Protein AF-A0A943HYK7-F1 (afdb_monomer_lite)

Secondary structure (DSSP, 8-state):
-TTTTHHHHHHHHHHHHHHHHHH-GGG-EEEEEE---S---HHHIIIIIHHHHHHHHTT-EEEEEE-

Radius of gyration: 15.3 Å; chains: 1; bounding box: 33×28×39 Å

Sequence (67 aa):
MPNENSYEVALQKSNAIREGLANTPEKFTMLTGDRPTGRLHLGHYFGTLKGRVELQDMGAKTNVLIA

Foldseek 3Di:
DVCVCVVVVVVVVVVVVVVCLQPPQCVAEDEEEDEPPDDDDVCCVVVPDVVQVVSVVSPHHYDYHYD

pLDDT: mean 94.5, std 5.75, range [61.0, 97.88]

Structure (mmCIF, N/CA/C/O backbone):
data_AF-A0A943HYK7-F1
#
_entry.id   AF-A0A943HYK7-F1
#
loop_
_atom_site.group_PDB
_atom_site.id
_atom_site.type_symbol
_atom_site.label_atom_id
_atom_site.label_alt_id
_atom_site.label_comp_id
_atom_site.label_asym_id
_atom_site.label_entity_id
_atom_site.label_seq_id
_atom_site.pdbx_PDB_ins_code
_atom_site.Cartn_x
_atom_site.Cartn_y
_atom_site.Cartn_z
_atom_site.occupancy
_atom_site.B_iso_or_equiv
_atom_site.auth_seq_id
_atom_site.auth_comp_id
_atom_site.auth_asym_id
_atom_site.auth_atom_id
_atom_site.pdbx_PDB_model_num
ATOM 1 N N . MET A 1 1 ? 19.305 14.014 18.573 1.00 61.00 1 MET A N 1
ATOM 2 C CA . MET A 1 1 ? 19.591 14.261 17.127 1.00 61.00 1 MET A CA 1
ATOM 3 C C . MET A 1 1 ? 18.282 14.245 16.332 1.00 61.00 1 MET A C 1
ATOM 5 O O . MET A 1 1 ? 17.348 13.619 16.809 1.00 61.00 1 MET A O 1
ATOM 9 N N . PRO A 1 2 ? 18.165 14.887 15.151 1.00 71.44 2 PRO A N 1
ATOM 10 C CA . PRO A 1 2 ? 16.881 15.053 14.440 1.00 71.44 2 PRO A CA 1
ATOM 11 C C . PRO A 1 2 ? 16.122 13.768 14.045 1.00 71.44 2 PRO A C 1
ATOM 13 O O . PRO A 1 2 ? 14.965 13.863 13.657 1.00 71.44 2 PRO A O 1
ATOM 16 N N . ASN A 1 3 ? 16.718 12.581 14.204 1.00 81.38 3 ASN A N 1
ATOM 17 C CA . ASN A 1 3 ? 16.088 11.287 13.901 1.00 81.38 3 ASN A CA 1
ATOM 18 C C . ASN A 1 3 ? 16.126 10.315 15.094 1.00 81.38 3 ASN A C 1
ATOM 20 O O . ASN A 1 3 ? 15.934 9.108 14.927 1.00 81.38 3 ASN A O 1
ATOM 24 N N . GLU A 1 4 ? 16.437 10.822 16.285 1.00 85.31 4 GLU A N 1
ATOM 25 C CA . GLU A 1 4 ? 16.455 10.025 17.507 1.00 85.31 4 GLU A CA 1
ATOM 26 C C . GLU A 1 4 ? 15.049 9.472 17.768 1.00 85.31 4 GLU A C 1
ATOM 28 O O . GLU A 1 4 ? 14.062 10.201 17.685 1.00 85.31 4 GLU A O 1
ATOM 33 N N . ASN A 1 5 ? 14.961 8.163 18.002 1.00 90.62 5 ASN A N 1
ATOM 34 C CA . ASN A 1 5 ? 13.722 7.395 18.155 1.00 90.62 5 ASN A CA 1
ATOM 35 C C . ASN A 1 5 ? 12.802 7.310 16.912 1.00 90.62 5 ASN A C 1
ATOM 37 O O . ASN A 1 5 ? 11.638 6.917 17.013 1.00 90.62 5 ASN A O 1
ATOM 41 N N . SER A 1 6 ? 13.281 7.690 15.721 1.00 93.81 6 SER A N 1
ATOM 42 C CA . SER A 1 6 ? 12.461 7.674 14.494 1.00 93.81 6 SER A CA 1
ATOM 43 C C . SER A 1 6 ? 11.983 6.272 14.096 1.00 93.81 6 SER A C 1
ATOM 45 O O . SER A 1 6 ? 10.864 6.123 13.595 1.00 93.81 6 SER A O 1
ATOM 47 N N . TYR A 1 7 ? 12.797 5.245 14.354 1.00 94.19 7 TYR A N 1
ATOM 48 C CA . TYR A 1 7 ? 12.429 3.852 14.119 1.00 94.19 7 TYR A CA 1
ATOM 49 C C . TYR A 1 7 ? 11.292 3.414 15.045 1.00 94.19 7 TYR A C 1
ATOM 51 O O . TYR A 1 7 ? 10.293 2.871 14.580 1.00 94.19 7 TYR A O 1
ATOM 59 N N . GLU A 1 8 ? 11.409 3.700 16.338 1.00 96.12 8 GLU A N 1
ATOM 60 C CA . GLU A 1 8 ? 10.439 3.348 17.371 1.00 96.12 8 GLU A CA 1
ATOM 61 C C . GLU A 1 8 ? 9.082 3.990 17.077 1.00 96.12 8 GLU A C 1
ATOM 63 O O . GLU A 1 8 ? 8.049 3.322 17.134 1.00 96.12 8 GLU A O 1
ATOM 68 N N . VAL A 1 9 ? 9.084 5.262 16.667 1.00 95.31 9 VAL A N 1
ATOM 69 C CA . VAL A 1 9 ? 7.870 5.982 16.259 1.00 95.31 9 VAL A CA 1
ATOM 70 C C . VAL A 1 9 ? 7.241 5.351 15.011 1.00 95.31 9 VAL A C 1
ATOM 72 O O . VAL A 1 9 ? 6.023 5.149 14.962 1.00 95.31 9 VAL A O 1
ATOM 75 N N . ALA A 1 10 ? 8.045 5.005 14.000 1.00 95.81 10 ALA A N 1
A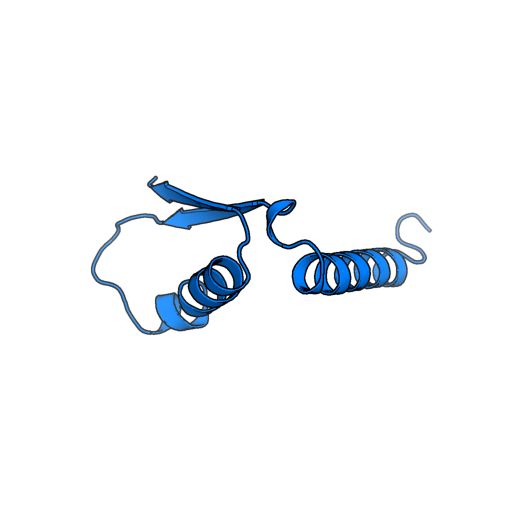TOM 76 C CA . ALA A 1 10 ? 7.551 4.343 12.793 1.00 95.81 10 ALA A CA 1
ATOM 77 C C . ALA A 1 10 ? 6.970 2.952 13.100 1.00 95.81 10 ALA A C 1
ATOM 79 O O . ALA A 1 10 ? 5.904 2.597 12.587 1.00 95.81 10 ALA A O 1
ATOM 80 N N . LEU A 1 11 ? 7.630 2.189 13.974 1.00 97.25 11 LEU A N 1
ATOM 81 C CA . LEU A 1 11 ? 7.193 0.869 14.410 1.00 97.25 11 LEU A CA 1
ATOM 82 C C . LEU A 1 11 ? 5.878 0.947 15.190 1.00 97.25 11 LEU A C 1
ATOM 84 O O . LEU A 1 11 ? 4.938 0.220 14.868 1.00 97.25 11 LEU A O 1
ATOM 88 N N . GLN A 1 12 ? 5.777 1.864 16.157 1.00 97.38 12 GLN A N 1
ATOM 89 C CA . GLN A 1 12 ? 4.554 2.090 16.928 1.00 97.38 12 GLN A CA 1
ATOM 90 C C . GLN A 1 12 ? 3.377 2.418 16.003 1.00 97.38 12 GLN A C 1
ATOM 92 O O . GLN A 1 12 ? 2.306 1.822 16.122 1.00 97.38 12 GLN A O 1
ATOM 97 N N . LYS A 1 13 ? 3.582 3.317 15.033 1.00 96.75 13 LYS A N 1
ATOM 98 C CA . LYS A 1 13 ? 2.549 3.676 14.056 1.00 96.75 13 LYS A CA 1
ATOM 99 C C . LYS A 1 13 ? 2.160 2.49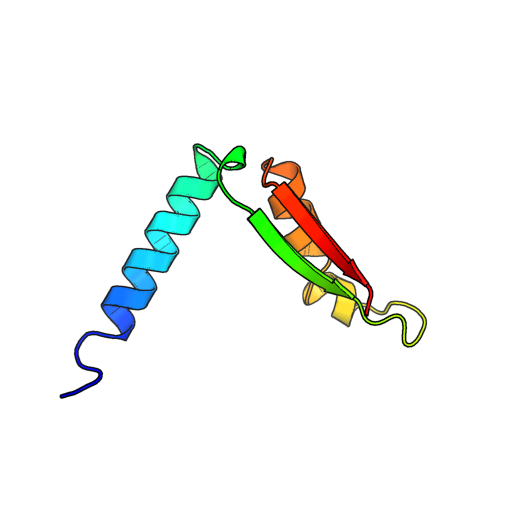2 13.170 1.00 96.75 13 LYS A C 1
ATOM 101 O O . LYS A 1 13 ? 0.976 2.289 12.911 1.00 96.75 13 LYS A O 1
ATOM 106 N N . SER A 1 14 ? 3.133 1.701 12.717 1.00 96.69 14 SER A N 1
ATOM 107 C CA . SER A 1 14 ? 2.878 0.504 11.910 1.00 96.69 14 SER A CA 1
ATOM 108 C C . SER A 1 14 ? 2.040 -0.523 12.676 1.00 96.69 14 SER A C 1
ATOM 110 O O . SER A 1 14 ? 1.071 -1.044 12.128 1.00 96.69 14 SER A O 1
ATOM 112 N N . ASN A 1 15 ? 2.360 -0.764 13.948 1.00 97.88 15 ASN A N 1
ATOM 113 C CA . ASN A 1 15 ? 1.617 -1.699 14.792 1.00 97.88 15 ASN A CA 1
ATOM 114 C C . ASN A 1 15 ? 0.189 -1.214 15.062 1.00 97.88 15 ASN A C 1
ATOM 116 O O . ASN A 1 15 ? -0.747 -1.981 14.864 1.00 97.88 15 ASN A O 1
ATOM 120 N N . ALA A 1 16 ? 0.005 0.072 15.375 1.00 97.25 16 ALA A N 1
ATOM 121 C CA . ALA A 1 16 ? -1.325 0.652 15.557 1.00 97.25 16 ALA A CA 1
ATOM 122 C C . ALA A 1 16 ? -2.199 0.542 14.290 1.00 97.25 16 ALA A C 1
ATOM 124 O O . ALA A 1 16 ? -3.395 0.276 14.378 1.00 97.25 16 ALA A O 1
ATOM 125 N N . ILE A 1 17 ? -1.613 0.703 13.096 1.00 96.31 17 ILE A N 1
ATOM 126 C CA . ILE A 1 17 ? -2.331 0.497 11.827 1.00 96.31 17 ILE A CA 1
ATOM 127 C C . ILE A 1 17 ? -2.714 -0.976 11.648 1.00 96.31 17 ILE A C 1
ATOM 129 O O . ILE A 1 17 ? -3.839 -1.254 11.243 1.00 96.31 17 ILE A O 1
ATOM 133 N N . ARG A 1 18 ? -1.814 -1.921 11.957 1.00 95.06 18 ARG A N 1
ATOM 134 C CA . ARG A 1 18 ? -2.109 -3.363 11.871 1.00 95.06 18 ARG A CA 1
ATOM 135 C C . ARG A 1 18 ? -3.255 -3.762 12.798 1.00 95.06 18 ARG A C 1
ATOM 137 O O . ARG A 1 18 ? -4.172 -4.449 12.363 1.00 95.06 18 ARG A O 1
ATOM 144 N N . GLU A 1 19 ? -3.222 -3.298 14.043 1.00 96.88 19 GLU A N 1
ATOM 145 C CA . GLU A 1 19 ? -4.302 -3.518 15.009 1.00 96.88 19 GLU A CA 1
ATOM 146 C C . GLU A 1 19 ? -5.612 -2.875 14.539 1.00 96.88 19 GLU A C 1
ATOM 148 O O . GLU A 1 19 ? -6.672 -3.493 14.612 1.00 96.88 19 GLU A O 1
ATOM 153 N N . GLY A 1 20 ? -5.552 -1.655 14.003 1.00 97.19 20 GLY A N 1
ATOM 154 C CA . GLY A 1 20 ? -6.721 -0.967 13.463 1.00 97.19 20 GLY A CA 1
ATOM 155 C C . GLY A 1 20 ? -7.344 -1.689 12.266 1.00 97.19 20 GLY A C 1
ATOM 156 O O . GLY A 1 20 ? -8.563 -1.820 12.211 1.00 97.19 20 GLY A O 1
ATOM 157 N N . LEU A 1 21 ? -6.529 -2.199 11.340 1.00 96.12 21 LEU A N 1
ATOM 158 C CA . LEU A 1 21 ? -6.995 -2.973 10.186 1.00 96.12 21 LEU A CA 1
ATOM 159 C C . LEU A 1 21 ? -7.678 -4.281 10.599 1.00 96.12 21 LEU A C 1
ATOM 161 O O . LEU A 1 21 ? -8.623 -4.697 9.942 1.00 96.12 21 LEU A O 1
ATOM 165 N N . ALA A 1 22 ? -7.235 -4.919 11.684 1.00 94.75 22 ALA A N 1
ATOM 166 C CA . ALA A 1 22 ?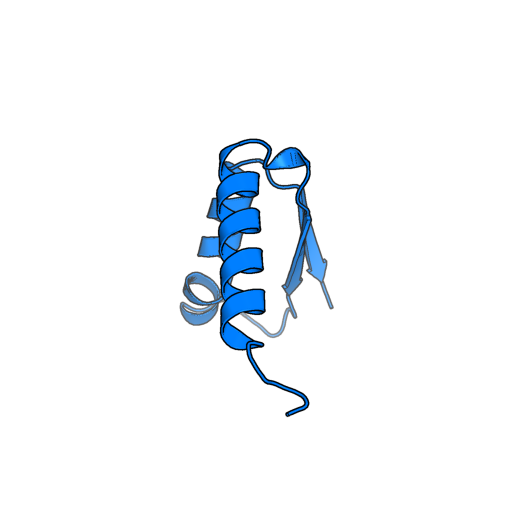 -7.866 -6.139 12.184 1.00 94.75 22 ALA A CA 1
ATOM 167 C C . ALA A 1 22 ? -9.243 -5.891 12.830 1.00 94.75 22 ALA A C 1
ATOM 169 O O . ALA A 1 22 ? -10.078 -6.791 12.837 1.00 94.75 22 ALA A O 1
ATOM 170 N N . ASN A 1 23 ? -9.478 -4.693 13.380 1.00 97.06 23 ASN A N 1
ATOM 171 C CA . ASN A 1 23 ? -10.669 -4.397 14.187 1.00 97.06 23 ASN A CA 1
ATOM 172 C C . ASN A 1 23 ? -11.699 -3.497 13.486 1.00 97.06 23 ASN A C 1
ATOM 174 O O . ASN A 1 23 ? -12.897 -3.711 13.637 1.00 97.06 23 ASN A O 1
ATOM 178 N N . THR A 1 24 ? -11.250 -2.468 12.761 1.00 97.19 24 THR A N 1
ATOM 179 C CA . THR A 1 24 ? -12.105 -1.499 12.045 1.00 97.19 24 THR A CA 1
ATOM 180 C C . THR A 1 24 ? -11.533 -1.179 10.653 1.00 97.19 24 THR A C 1
ATOM 182 O O . THR A 1 24 ? -11.124 -0.036 10.396 1.00 97.19 24 THR A O 1
ATOM 185 N N . PRO A 1 25 ? -11.413 -2.181 9.765 1.00 96.75 25 PRO A N 1
ATOM 186 C CA . PRO A 1 25 ? -10.800 -2.045 8.441 1.00 96.75 25 PRO A CA 1
ATOM 187 C C . PRO A 1 25 ? -11.489 -1.000 7.555 1.00 96.75 25 PRO A C 1
ATOM 189 O O . PRO A 1 25 ? -10.821 -0.292 6.804 1.00 96.75 25 PRO A O 1
ATOM 192 N N . GLU A 1 26 ? -12.800 -0.820 7.697 1.00 96.75 26 GLU A N 1
ATOM 193 C CA . GLU A 1 26 ? -13.623 0.114 6.925 1.00 96.75 26 GLU A CA 1
ATOM 194 C C . GLU A 1 26 ? -13.228 1.590 7.109 1.00 96.75 26 GLU A C 1
ATOM 196 O O . GLU A 1 26 ? -13.533 2.434 6.263 1.00 96.75 26 GLU A O 1
ATOM 201 N N . LYS A 1 27 ? -12.516 1.914 8.198 1.00 97.12 27 LYS A N 1
ATOM 202 C CA . LYS A 1 27 ? -11.973 3.260 8.454 1.00 97.12 27 LYS A CA 1
ATOM 203 C C . LYS A 1 27 ? -10.692 3.546 7.674 1.00 97.12 27 LYS A C 1
ATOM 205 O O . LYS A 1 27 ? -10.275 4.701 7.588 1.00 97.12 27 LYS A O 1
ATOM 210 N N . PHE A 1 28 ? -10.056 2.518 7.120 1.00 97.69 28 PHE A N 1
ATOM 211 C CA . PHE A 1 28 ? -8.816 2.643 6.369 1.00 97.69 28 PHE A CA 1
ATOM 212 C C . PHE A 1 28 ? -9.104 2.725 4.874 1.00 97.69 28 PHE A C 1
ATOM 214 O O . PHE A 1 28 ? -10.000 2.073 4.342 1.00 97.69 28 PHE A O 1
ATOM 221 N N . THR A 1 29 ? -8.317 3.549 4.182 1.00 96.75 29 THR A N 1
ATOM 222 C CA . THR A 1 29 ? -8.330 3.630 2.721 1.00 96.75 29 THR A CA 1
ATOM 223 C C . THR A 1 29 ? -6.973 3.205 2.181 1.00 96.75 29 THR A C 1
ATOM 225 O O . THR A 1 29 ? -5.964 3.852 2.462 1.00 96.75 29 THR A O 1
ATOM 228 N N . MET A 1 30 ? -6.951 2.141 1.382 1.00 96.06 30 MET A N 1
ATOM 229 C CA . MET A 1 30 ? -5.809 1.788 0.549 1.00 96.06 30 MET A CA 1
ATOM 230 C C . MET A 1 30 ? -5.896 2.578 -0.758 1.00 96.06 30 MET A C 1
ATOM 232 O O . MET A 1 30 ? -6.833 2.408 -1.540 1.00 96.06 30 MET A O 1
ATOM 236 N N . LEU A 1 31 ? -4.895 3.421 -1.007 1.00 96.00 31 LEU A N 1
ATOM 237 C CA . LEU A 1 31 ? -4.697 4.097 -2.284 1.00 96.00 31 LEU A CA 1
ATOM 238 C C . LEU A 1 31 ? -3.480 3.496 -2.985 1.00 96.00 31 LEU A C 1
ATOM 240 O O . LEU A 1 31 ? -2.380 3.468 -2.438 1.00 96.00 31 LEU A O 1
ATOM 244 N N . THR A 1 32 ? -3.684 3.015 -4.201 1.00 94.50 32 THR A N 1
ATOM 245 C CA . THR A 1 32 ? -2.657 2.373 -5.023 1.00 94.50 32 THR A CA 1
ATOM 246 C C . THR A 1 32 ? -2.874 2.754 -6.484 1.00 94.50 32 THR A C 1
ATOM 248 O O . THR A 1 32 ? -3.945 3.250 -6.829 1.00 94.50 32 THR A O 1
ATOM 251 N N . GLY A 1 33 ? -1.871 2.568 -7.340 1.00 93.94 33 GLY A N 1
ATOM 252 C CA . GLY A 1 33 ? -1.960 2.931 -8.753 1.00 93.94 33 GLY A CA 1
ATOM 253 C C . GLY A 1 33 ? -1.495 1.817 -9.681 1.00 93.94 33 GLY A C 1
ATOM 254 O O . GLY A 1 33 ? -0.597 1.060 -9.319 1.00 93.94 33 GLY A O 1
ATOM 255 N N . ASP A 1 34 ? -2.094 1.752 -10.869 1.00 94.06 34 ASP A N 1
ATOM 256 C CA . ASP A 1 34 ? -1.681 0.897 -11.979 1.00 94.06 34 ASP A CA 1
ATOM 257 C C . ASP A 1 34 ? -1.387 1.750 -13.210 1.00 94.06 34 ASP A C 1
ATOM 259 O O . ASP A 1 34 ? -2.187 2.592 -13.615 1.00 94.06 34 ASP A O 1
ATOM 263 N N . ARG A 1 35 ? -0.240 1.484 -13.836 1.00 94.25 35 ARG A N 1
ATOM 264 C CA . ARG A 1 35 ? 0.117 2.041 -15.139 1.00 94.25 35 ARG A CA 1
ATOM 265 C C . ARG A 1 35 ? -0.023 0.930 -16.184 1.00 94.25 35 ARG A C 1
ATOM 267 O O . ARG A 1 35 ? 0.754 -0.025 -16.121 1.00 94.25 35 ARG A O 1
ATOM 274 N N . PRO A 1 36 ? -0.966 1.006 -17.139 1.00 91.94 36 PRO A N 1
ATOM 275 C CA . PRO A 1 36 ? -1.227 -0.072 -18.088 1.00 91.94 36 PRO A CA 1
ATOM 276 C C . PRO A 1 36 ? -0.169 -0.100 -19.206 1.00 91.94 36 PRO A C 1
ATOM 278 O O . PRO A 1 36 ? -0.423 0.284 -20.344 1.00 91.94 36 PRO A O 1
ATOM 281 N N . THR A 1 37 ? 1.048 -0.548 -18.887 1.00 94.75 37 THR A N 1
ATOM 282 C CA . THR A 1 37 ? 2.185 -0.625 -19.829 1.00 94.75 37 THR A CA 1
ATOM 283 C C . THR A 1 37 ? 2.267 -1.942 -20.602 1.00 94.75 37 THR A C 1
ATOM 285 O O . THR A 1 37 ? 3.129 -2.094 -21.466 1.00 94.75 37 THR A O 1
ATOM 288 N N . GLY A 1 38 ? 1.393 -2.909 -20.313 1.00 94.12 38 GLY A N 1
ATOM 289 C CA . GLY A 1 38 ? 1.399 -4.214 -20.963 1.00 94.12 38 GLY A CA 1
ATOM 290 C C . GLY A 1 38 ? 0.692 -5.287 -20.143 1.00 94.12 38 GLY A C 1
ATOM 291 O O . GLY A 1 38 ? -0.087 -4.996 -19.236 1.00 94.12 38 GLY A O 1
ATOM 292 N N . ARG A 1 39 ? 0.959 -6.553 -20.479 1.00 96.19 39 ARG A N 1
ATOM 293 C CA . ARG A 1 39 ? 0.419 -7.698 -19.736 1.00 96.19 39 ARG A CA 1
ATOM 294 C C . ARG A 1 39 ? 1.036 -7.774 -18.342 1.00 96.19 39 ARG A C 1
ATOM 296 O O . ARG A 1 39 ? 2.222 -7.509 -18.156 1.00 96.19 39 ARG A O 1
ATOM 303 N N . LEU A 1 40 ? 0.231 -8.224 -17.386 1.00 95.00 40 LEU A N 1
ATOM 304 C CA . LEU A 1 40 ? 0.702 -8.521 -16.041 1.00 95.00 40 LEU A CA 1
ATOM 305 C C . LEU A 1 40 ? 1.698 -9.690 -16.057 1.00 95.00 40 LEU A C 1
ATOM 307 O O . LEU A 1 40 ? 1.6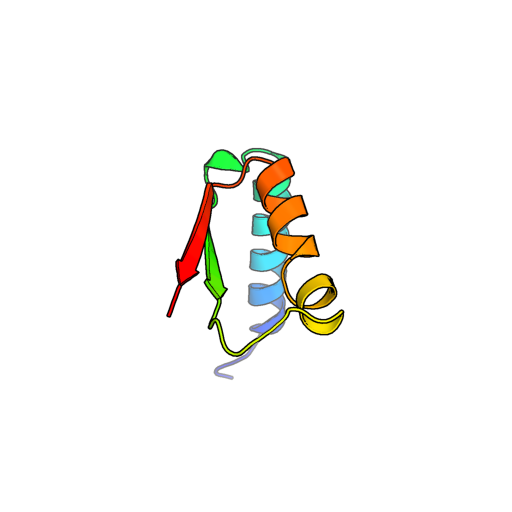19 -10.602 -16.880 1.00 95.00 40 LEU A O 1
ATOM 311 N N . HIS A 1 41 ? 2.612 -9.669 -15.095 1.00 95.19 41 HIS A N 1
ATOM 312 C CA . HIS A 1 41 ? 3.556 -10.748 -14.799 1.00 95.19 41 HIS A CA 1
ATOM 313 C C . HIS A 1 41 ? 3.621 -10.964 -13.284 1.00 95.19 41 HIS A C 1
ATOM 315 O O . HIS A 1 41 ? 3.107 -10.148 -12.519 1.00 95.19 41 HIS A O 1
ATOM 321 N N . LEU A 1 42 ? 4.295 -12.027 -12.835 1.00 97.69 42 LEU A N 1
ATOM 322 C CA . LEU A 1 42 ? 4.339 -12.427 -11.419 1.00 97.69 42 LEU A CA 1
ATOM 323 C C . LEU A 1 42 ? 4.814 -11.325 -10.457 1.00 97.69 42 LEU A C 1
ATOM 325 O O . LEU A 1 42 ? 4.396 -11.298 -9.305 1.00 97.69 42 LEU A O 1
ATOM 329 N N . GLY A 1 43 ? 5.620 -10.376 -10.933 1.00 95.69 43 GLY A N 1
ATOM 330 C CA . GLY A 1 43 ? 6.037 -9.217 -10.141 1.00 95.69 43 GLY A CA 1
ATOM 331 C C . GLY A 1 43 ? 4.857 -8.355 -9.690 1.00 95.69 43 GLY A C 1
ATOM 332 O O . GLY A 1 43 ? 4.846 -7.899 -8.554 1.00 95.69 43 GLY A O 1
ATOM 333 N N . HIS A 1 44 ? 3.819 -8.218 -10.518 1.00 95.81 44 HIS A N 1
ATOM 334 C CA . HIS A 1 44 ? 2.590 -7.519 -10.138 1.00 95.81 44 HIS A CA 1
ATOM 335 C C . HIS A 1 44 ? 1.831 -8.273 -9.047 1.00 95.81 44 HIS A C 1
ATOM 337 O O . HIS A 1 44 ? 1.286 -7.655 -8.135 1.00 95.81 44 HIS A O 1
ATOM 343 N N . TYR A 1 45 ? 1.815 -9.610 -9.114 1.00 96.00 45 TYR A N 1
ATOM 344 C CA . TYR A 1 45 ? 1.143 -10.429 -8.111 1.00 96.00 45 TYR A CA 1
ATOM 345 C C .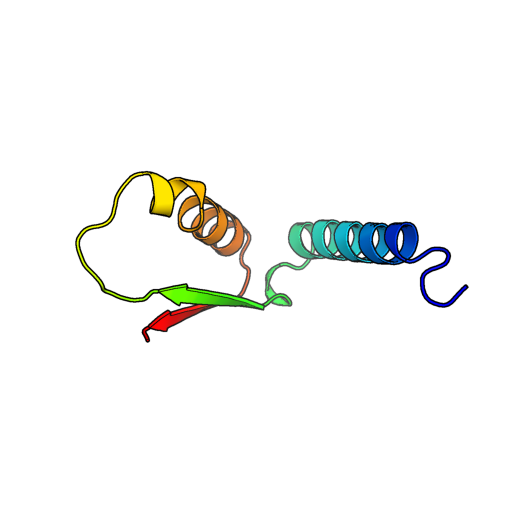 TYR A 1 45 ? 1.766 -10.241 -6.726 1.00 96.00 45 TYR A C 1
ATOM 347 O O . TYR A 1 45 ? 1.070 -9.846 -5.792 1.00 96.00 45 TYR A O 1
ATOM 355 N N . PHE A 1 46 ? 3.080 -10.454 -6.616 1.00 96.56 46 PHE A N 1
ATOM 356 C CA . PHE A 1 46 ? 3.796 -10.331 -5.344 1.00 96.56 46 PHE A CA 1
ATOM 357 C C . PHE A 1 46 ? 3.945 -8.885 -4.879 1.00 96.56 46 PHE A C 1
ATOM 359 O O . PHE A 1 46 ? 3.856 -8.613 -3.687 1.00 96.56 46 PHE A O 1
ATOM 366 N N . GLY A 1 47 ? 4.182 -7.963 -5.810 1.00 94.38 47 GLY A N 1
ATOM 367 C CA . GLY A 1 47 ? 4.453 -6.570 -5.483 1.00 94.38 47 GLY A CA 1
ATOM 368 C C . GLY A 1 47 ? 3.204 -5.773 -5.135 1.00 94.38 47 GLY A C 1
ATOM 369 O O . GLY A 1 47 ? 3.319 -4.707 -4.534 1.00 94.38 47 GLY A O 1
ATOM 370 N N . THR A 1 48 ? 2.013 -6.217 -5.552 1.00 94.06 48 THR A N 1
ATOM 371 C CA . THR A 1 48 ? 0.833 -5.354 -5.473 1.00 94.06 48 THR A CA 1
ATOM 372 C C . THR A 1 48 ? -0.493 -6.109 -5.366 1.00 94.06 48 THR A C 1
ATOM 374 O O . THR A 1 48 ? -1.231 -5.884 -4.411 1.00 94.06 48 THR A O 1
ATOM 377 N N . LEU A 1 49 ? -0.826 -6.999 -6.307 1.00 95.19 49 LEU A N 1
ATOM 378 C CA . LEU A 1 49 ? -2.185 -7.555 -6.402 1.00 95.19 49 LEU A CA 1
ATOM 379 C C . LEU A 1 49 ? -2.571 -8.383 -5.175 1.00 95.19 49 LEU A C 1
ATOM 381 O O . LEU A 1 49 ? -3.685 -8.235 -4.684 1.00 95.19 49 LEU A O 1
ATOM 385 N N . LYS A 1 50 ? -1.653 -9.206 -4.653 1.00 96.88 50 LYS A N 1
ATOM 386 C CA . LYS A 1 50 ? -1.927 -10.047 -3.483 1.00 96.88 50 LYS A CA 1
ATOM 387 C C . LYS A 1 50 ? -2.331 -9.208 -2.263 1.00 96.88 50 LYS A C 1
ATOM 389 O O . LYS A 1 50 ? -3.379 -9.454 -1.682 1.00 96.88 50 LYS A O 1
ATOM 394 N N . GLY A 1 51 ? -1.555 -8.174 -1.935 1.00 95.62 51 GLY A N 1
ATOM 395 C CA . GLY A 1 51 ? -1.849 -7.300 -0.794 1.00 95.62 51 GLY A CA 1
ATOM 396 C C . GLY A 1 51 ? -3.118 -6.462 -0.979 1.00 95.62 51 GLY A C 1
ATOM 397 O O . GLY A 1 51 ? -3.829 -6.207 -0.011 1.00 95.62 51 GLY A O 1
ATOM 398 N N . ARG A 1 52 ? -3.444 -6.066 -2.221 1.00 96.12 52 ARG A N 1
ATOM 399 C CA . ARG A 1 52 ? -4.713 -5.379 -2.514 1.00 96.12 52 ARG A CA 1
ATOM 400 C C . ARG A 1 52 ? -5.914 -6.257 -2.183 1.00 96.12 52 ARG A C 1
ATOM 402 O O . ARG A 1 52 ? -6.835 -5.775 -1.535 1.00 96.12 52 ARG A O 1
ATOM 409 N N . VAL A 1 53 ? -5.881 -7.516 -2.623 1.00 96.50 53 VAL A N 1
ATOM 410 C CA . VAL A 1 53 ? -6.949 -8.488 -2.355 1.00 96.50 53 VAL A CA 1
ATOM 411 C C . VAL A 1 53 ? -7.068 -8.741 -0.856 1.00 96.50 53 VAL A C 1
ATOM 413 O O . VAL A 1 53 ? -8.158 -8.616 -0.322 1.00 96.50 53 VAL A O 1
ATOM 416 N N . GLU A 1 54 ? -5.955 -8.974 -0.156 1.00 96.56 54 GLU A N 1
ATOM 417 C CA . GLU A 1 54 ? -5.963 -9.174 1.302 1.00 96.56 54 GLU A CA 1
ATOM 418 C C . GLU A 1 54 ? -6.619 -7.999 2.049 1.00 96.56 54 GLU A C 1
ATOM 420 O O . GLU A 1 54 ? -7.495 -8.205 2.884 1.00 96.56 54 GLU A O 1
ATOM 425 N N . LEU A 1 55 ? -6.250 -6.754 1.725 1.00 96.69 55 LEU A N 1
ATOM 426 C CA . LEU A 1 55 ? -6.829 -5.566 2.367 1.00 96.69 55 LEU A CA 1
ATOM 427 C C . LEU A 1 55 ? -8.299 -5.342 1.988 1.00 96.69 55 LEU A C 1
ATOM 429 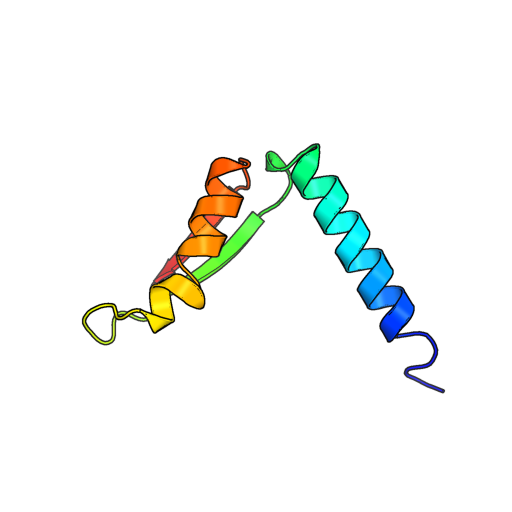O O . LEU A 1 55 ? -9.088 -4.893 2.822 1.00 96.69 55 LEU A O 1
ATOM 433 N N . GLN A 1 56 ? -8.675 -5.655 0.749 1.00 95.81 56 GLN A N 1
ATOM 434 C CA . GLN A 1 56 ? -10.062 -5.596 0.300 1.00 95.81 56 GLN A CA 1
ATOM 435 C C . GLN A 1 56 ? -10.927 -6.640 1.017 1.00 95.81 56 GLN A C 1
ATOM 437 O O . GLN A 1 56 ? -12.010 -6.293 1.481 1.00 95.81 56 GLN A O 1
ATOM 442 N N . ASP A 1 57 ? -10.444 -7.876 1.147 1.00 97.12 57 ASP A N 1
ATOM 443 C CA . ASP A 1 57 ? -11.131 -8.973 1.838 1.00 97.12 57 ASP A CA 1
ATOM 444 C C . ASP A 1 57 ? -11.293 -8.680 3.334 1.00 97.12 57 ASP A C 1
ATOM 446 O O . ASP A 1 57 ? -12.297 -9.052 3.939 1.00 97.12 57 ASP A O 1
ATOM 450 N N . MET A 1 58 ? -10.346 -7.946 3.926 1.00 96.88 58 MET A N 1
ATOM 451 C CA . MET A 1 58 ? -10.488 -7.413 5.281 1.00 96.88 58 MET A CA 1
ATOM 452 C C . MET A 1 58 ? -11.574 -6.332 5.383 1.00 96.88 58 MET A C 1
ATOM 454 O O . MET A 1 58 ? -12.040 -6.067 6.480 1.00 96.88 58 MET A O 1
ATOM 458 N N . GLY A 1 59 ? -12.006 -5.709 4.284 1.00 97.00 59 GLY A N 1
ATOM 459 C CA . GLY A 1 59 ? -13.037 -4.664 4.273 1.00 97.00 59 GLY A CA 1
ATOM 460 C C . GLY A 1 59 ? -12.498 -3.233 4.195 1.00 97.00 59 GLY A C 1
ATOM 461 O O . GLY A 1 59 ? -13.258 -2.280 4.376 1.00 97.00 59 GLY A O 1
ATOM 462 N N . ALA A 1 60 ? -11.203 -3.049 3.914 1.00 97.75 60 ALA A N 1
ATOM 463 C CA . ALA A 1 60 ? -10.635 -1.719 3.730 1.00 97.75 60 ALA A CA 1
ATOM 464 C C . ALA A 1 60 ? -11.125 -1.080 2.424 1.00 97.75 60 ALA A C 1
ATOM 466 O O . ALA A 1 60 ? -11.193 -1.718 1.365 1.00 97.75 60 ALA A O 1
ATOM 467 N N . LYS A 1 61 ? -11.411 0.228 2.467 1.00 97.75 61 LYS A N 1
ATOM 468 C CA . LYS A 1 61 ? -11.795 0.976 1.268 1.00 97.75 61 LYS A CA 1
ATOM 469 C C . LYS A 1 61 ? -10.632 0.971 0.279 1.00 97.75 61 LYS A C 1
ATOM 471 O O . LYS A 1 61 ? -9.552 1.476 0.577 1.00 97.75 61 LYS A O 1
ATOM 476 N N . THR A 1 62 ? -10.860 0.425 -0.906 1.00 95.94 62 THR A N 1
ATOM 477 C CA . THR A 1 62 ? -9.805 0.184 -1.893 1.00 95.94 62 THR A CA 1
ATOM 478 C C . THR A 1 62 ? -9.999 1.064 -3.119 1.00 95.94 62 THR A C 1
ATOM 480 O O . THR A 1 62 ? -10.991 0.933 -3.830 1.00 95.94 62 THR A O 1
ATOM 483 N N . ASN A 1 63 ? -9.026 1.938 -3.382 1.00 96.38 63 ASN A N 1
ATOM 484 C CA . ASN A 1 63 ? -8.999 2.806 -4.554 1.00 96.38 63 ASN A CA 1
ATOM 485 C C . ASN A 1 63 ? -7.780 2.467 -5.421 1.00 96.38 63 ASN A C 1
ATOM 487 O O . ASN A 1 63 ? -6.640 2.626 -4.976 1.00 96.38 63 ASN A O 1
ATOM 491 N N . VAL A 1 64 ? -8.022 2.053 -6.667 1.00 95.44 64 VAL A N 1
ATOM 492 C CA . VAL A 1 64 ? -6.978 1.838 -7.678 1.00 95.44 64 VAL A CA 1
ATOM 493 C C . VAL A 1 64 ? -7.024 2.987 -8.681 1.00 95.44 64 VAL A C 1
ATOM 495 O O . VAL A 1 64 ? -8.014 3.161 -9.389 1.00 95.44 64 VAL A O 1
ATOM 498 N N . LEU A 1 65 ? -5.962 3.786 -8.724 1.00 96.44 65 LEU A N 1
ATOM 499 C CA . LEU A 1 65 ? -5.798 4.874 -9.680 1.00 96.44 65 LEU A CA 1
ATOM 500 C C . LEU A 1 65 ? -5.162 4.344 -10.966 1.00 96.44 65 LEU A C 1
ATOM 502 O O . LEU A 1 65 ? -4.072 3.780 -10.924 1.00 96.44 65 LEU A O 1
ATOM 506 N N . ILE A 1 66 ? -5.810 4.561 -12.105 1.00 94.81 66 ILE A N 1
ATOM 507 C CA . ILE A 1 66 ? -5.221 4.256 -13.411 1.00 94.81 66 ILE A CA 1
ATOM 508 C C . ILE A 1 66 ? -4.568 5.528 -13.951 1.00 94.81 66 ILE A C 1
ATOM 510 O O . ILE A 1 66 ? -5.240 6.557 -14.045 1.00 94.81 66 ILE A O 1
ATOM 514 N N . ALA A 1 67 ? -3.273 5.452 -14.260 1.00 86.56 67 ALA A N 1
ATOM 515 C CA . ALA A 1 67 ? -2.459 6.568 -14.752 1.00 86.56 67 ALA A CA 1
ATOM 516 C C . ALA A 1 67 ? -1.895 6.304 -16.151 1.00 86.56 67 ALA A C 1
ATOM 518 O O . ALA A 1 67 ? -1.493 5.147 -16.421 1.00 86.56 67 ALA A O 1
#